Protein AF-A0A6G3X3L2-F1 (afdb_monomer)

Nearest PDB structures (foldseek):
  5dw7-assembly1_A  TM=9.484E-01  e=7.505E-04  Streptomyces coelicolor A3(2)
  5dz2-assembly2_B  TM=9.609E-01  e=4.162E-03  Streptomyces coelicolor A3(2)
  6q4s-assembly1_A-2  TM=8.405E-01  e=1.777E+00  Streptomyces chartreusis NRRL 3882

Mean predicted aligned error: 11.29 Å

pLDDT: mean 88.18, std 15.21, range [41.66, 98.69]

Organism: NCBI:txid2706086

Structure (mmCIF, N/CA/C/O backbone):
data_AF-A0A6G3X3L2-F1
#
_entry.id   AF-A0A6G3X3L2-F1
#
loop_
_atom_site.group_PDB
_atom_site.id
_atom_site.type_symbol
_atom_site.label_atom_id
_atom_site.label_alt_id
_atom_site.label_comp_id
_atom_site.label_asym_id
_atom_site.label_entity_id
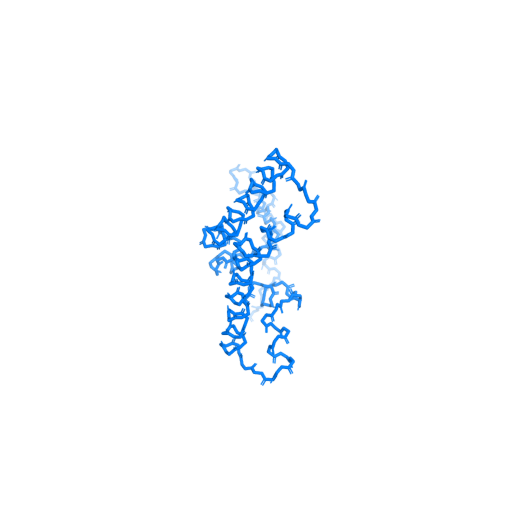_atom_site.label_seq_id
_atom_site.pdbx_PDB_ins_code
_atom_site.Cartn_x
_atom_site.Cartn_y
_atom_site.Cartn_z
_atom_site.occupancy
_atom_site.B_iso_or_equiv
_atom_site.auth_seq_id
_atom_site.auth_comp_id
_atom_site.auth_asym_id
_atom_site.auth_atom_id
_atom_site.pdbx_PDB_model_num
ATOM 1 N N . GLN A 1 1 ? -9.667 2.198 14.962 1.00 88.56 1 GLN A N 1
ATOM 2 C CA . GLN A 1 1 ? -9.732 3.096 16.131 1.00 88.56 1 GLN A CA 1
ATOM 3 C C . GLN A 1 1 ? -10.056 4.531 15.728 1.00 88.56 1 GLN A C 1
ATOM 5 O O . GLN A 1 1 ? -11.236 4.815 15.648 1.00 88.56 1 GLN A O 1
ATOM 10 N N . LYS A 1 2 ? -9.085 5.407 15.402 1.00 91.62 2 LYS A N 1
ATOM 11 C CA . LYS A 1 2 ? -9.328 6.828 15.044 1.00 91.62 2 LYS A CA 1
ATOM 12 C C . LYS A 1 2 ? -10.538 7.051 14.125 1.00 91.62 2 LYS A C 1
ATOM 14 O O . LYS A 1 2 ? -11.478 7.727 14.516 1.00 91.62 2 LYS A O 1
ATOM 19 N N . GLU A 1 3 ? -10.501 6.465 12.932 1.00 90.50 3 GLU A N 1
ATOM 20 C CA . GLU A 1 3 ? -11.508 6.706 11.888 1.00 90.50 3 GLU A CA 1
ATOM 21 C C . GLU A 1 3 ? -12.909 6.285 12.344 1.00 90.50 3 GLU A C 1
ATOM 23 O O . GLU A 1 3 ? -13.837 7.082 12.307 1.00 90.50 3 GLU A O 1
ATOM 28 N N . ILE A 1 4 ? -13.039 5.069 12.879 1.00 92.06 4 ILE A N 1
ATOM 29 C CA . ILE A 1 4 ? -14.341 4.511 13.258 1.00 92.06 4 ILE A CA 1
ATOM 30 C C . ILE A 1 4 ? -14.875 5.118 14.564 1.00 92.06 4 ILE A C 1
ATOM 32 O O . ILE A 1 4 ? -16.015 5.561 14.624 1.00 92.06 4 ILE A O 1
ATOM 36 N N . GLU A 1 5 ? -14.065 5.124 15.625 1.00 90.38 5 GLU A N 1
ATOM 37 C CA . GLU A 1 5 ? -14.521 5.438 16.988 1.00 90.38 5 GLU A CA 1
ATOM 38 C C . GLU A 1 5 ? -14.562 6.942 17.278 1.00 90.38 5 GLU A C 1
ATOM 40 O O . GLU A 1 5 ? -15.336 7.369 18.130 1.00 90.38 5 GLU A O 1
ATOM 45 N N . TYR A 1 6 ? -13.729 7.741 16.600 1.00 87.06 6 TYR A N 1
ATOM 46 C CA . TYR A 1 6 ? -13.600 9.176 16.875 1.00 87.06 6 TYR A CA 1
ATOM 47 C C . TYR A 1 6 ? -14.095 10.056 15.724 1.00 87.06 6 TYR A C 1
ATOM 49 O O . TYR A 1 6 ? -14.570 11.158 15.984 1.00 87.06 6 TYR A O 1
ATOM 57 N N . GLU A 1 7 ? -13.979 9.608 14.471 1.00 86.38 7 GLU A N 1
ATOM 58 C CA . GLU A 1 7 ? -14.328 10.426 13.297 1.00 86.38 7 GLU A CA 1
ATOM 59 C C . GLU A 1 7 ? -15.633 9.996 12.616 1.00 86.38 7 GLU A C 1
ATOM 61 O O . GLU A 1 7 ? -16.192 10.775 11.848 1.00 86.38 7 GLU A O 1
ATOM 66 N N . GLY A 1 8 ? -16.139 8.789 12.891 1.00 88.75 8 GLY A N 1
ATOM 67 C CA . GLY A 1 8 ? -17.284 8.224 12.170 1.00 88.75 8 GLY A CA 1
ATOM 68 C C . GLY A 1 8 ? -17.005 7.969 10.682 1.00 88.75 8 GLY A C 1
ATOM 69 O O . GLY A 1 8 ? -17.940 7.829 9.896 1.00 88.75 8 GLY A O 1
ATOM 70 N N . GLU A 1 9 ? -15.730 7.928 10.290 1.00 92.06 9 GLU A N 1
ATOM 71 C CA . GLU A 1 9 ? -15.274 7.675 8.926 1.00 92.06 9 GLU A CA 1
ATOM 72 C C . GLU A 1 9 ? -15.320 6.171 8.636 1.00 92.06 9 GLU A C 1
ATOM 74 O O . GLU A 1 9 ? -14.835 5.364 9.426 1.00 92.06 9 GLU A O 1
ATOM 79 N N . VAL A 1 10 ? -15.898 5.785 7.499 1.00 94.31 10 VAL A N 1
ATOM 80 C CA . VAL A 1 10 ? -16.144 4.382 7.123 1.00 94.31 10 VAL A CA 1
ATOM 81 C C . VAL A 1 10 ? -15.207 3.874 6.028 1.00 94.31 10 VAL A C 1
ATOM 83 O O . VAL A 1 10 ? -15.172 2.672 5.763 1.00 94.31 10 VAL A O 1
ATOM 86 N N . HIS A 1 11 ? -14.406 4.747 5.412 1.00 96.38 11 HIS A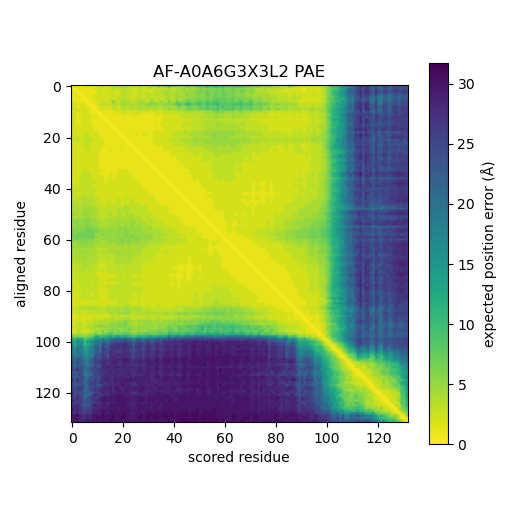 N 1
ATOM 87 C CA . HIS A 1 11 ? -13.408 4.374 4.408 1.00 96.38 11 HIS A CA 1
ATOM 88 C C . HIS A 1 11 ? -12.154 3.751 5.050 1.00 96.38 11 HIS A C 1
ATOM 90 O O . HIS A 1 11 ? -11.056 4.297 4.982 1.00 96.38 11 HIS A O 1
ATOM 96 N N . ASN A 1 12 ? -12.316 2.573 5.658 1.00 97.38 12 ASN A N 1
ATOM 97 C CA . ASN A 1 12 ? -11.245 1.826 6.313 1.00 97.38 12 ASN A CA 1
ATOM 98 C C . ASN A 1 12 ? -11.208 0.367 5.826 1.00 97.38 12 ASN A C 1
ATOM 100 O O . ASN A 1 12 ? -12.202 -0.355 5.902 1.00 97.38 12 ASN A O 1
ATOM 104 N N . GLY A 1 13 ? -10.039 -0.094 5.371 1.00 97.44 13 GLY A N 1
ATOM 105 C CA . GLY A 1 13 ? -9.871 -1.449 4.833 1.00 97.44 13 GLY A CA 1
ATOM 106 C C . GLY A 1 13 ? -10.176 -2.573 5.831 1.00 97.44 13 GLY A C 1
ATOM 107 O O . GLY A 1 13 ? -10.725 -3.597 5.435 1.00 97.44 13 GLY A O 1
ATOM 108 N N . VAL A 1 14 ? -9.882 -2.380 7.123 1.00 98.12 14 VAL A N 1
ATOM 109 C CA . VAL A 1 14 ? -10.224 -3.354 8.174 1.00 98.12 14 VAL A CA 1
ATOM 110 C C . VAL A 1 14 ? -11.737 -3.444 8.325 1.00 98.12 14 VAL A C 1
ATOM 112 O O . VAL A 1 14 ? -12.267 -4.550 8.325 1.00 98.12 14 VAL A O 1
ATOM 115 N N . LEU A 1 15 ? -12.443 -2.309 8.361 1.00 97.81 15 LEU A N 1
ATOM 116 C CA . LEU A 1 15 ? -13.907 -2.304 8.445 1.00 97.81 15 LEU A CA 1
ATOM 117 C C . LEU A 1 15 ? -14.548 -2.982 7.224 1.00 97.81 15 LEU A C 1
ATOM 119 O O . LEU A 1 15 ? -15.467 -3.785 7.379 1.00 97.81 15 LEU A O 1
ATOM 123 N N . VAL A 1 16 ? -14.034 -2.708 6.019 1.00 98.12 16 VAL A N 1
ATOM 124 C CA . VAL A 1 16 ? -14.495 -3.365 4.784 1.00 98.12 16 VAL A CA 1
ATOM 125 C C . VAL A 1 16 ? -14.338 -4.884 4.882 1.00 98.12 16 VAL A C 1
ATOM 127 O O . VAL A 1 16 ? -15.288 -5.611 4.600 1.00 98.12 16 VAL A O 1
ATOM 130 N N . VAL A 1 17 ? -13.174 -5.371 5.321 1.00 98.44 17 VAL A N 1
ATOM 131 C CA . VAL A 1 17 ? -12.899 -6.808 5.484 1.00 98.44 17 VAL A CA 1
ATOM 132 C C . VAL A 1 17 ? -13.796 -7.435 6.552 1.00 98.44 17 VAL A C 1
ATOM 134 O O . VAL A 1 17 ? -14.382 -8.486 6.300 1.00 98.44 17 VAL A O 1
ATOM 137 N N . GLN A 1 18 ? -13.945 -6.791 7.713 1.00 98.12 18 GLN A N 1
ATOM 138 C CA . GLN A 1 18 ? -14.828 -7.267 8.780 1.00 98.12 18 GLN A CA 1
ATOM 139 C C . GLN A 1 18 ? -16.264 -7.430 8.288 1.00 98.12 18 GLN A C 1
ATOM 141 O O . GLN A 1 18 ? -16.869 -8.478 8.499 1.00 98.12 18 GLN A O 1
ATOM 146 N N . ASN A 1 19 ? -16.795 -6.415 7.601 1.00 97.75 19 ASN A N 1
ATOM 147 C CA . ASN A 1 19 ? -18.170 -6.429 7.120 1.00 97.75 19 ASN A CA 1
ATOM 148 C C . ASN A 1 19 ? -18.378 -7.447 5.992 1.00 97.75 19 ASN A C 1
ATOM 150 O O . ASN A 1 19 ? -19.366 -8.172 5.993 1.00 97.75 19 ASN A O 1
ATOM 154 N N . PHE A 1 20 ? -17.449 -7.518 5.036 1.00 98.12 20 PHE A N 1
ATOM 155 C CA . PHE A 1 20 ? -17.587 -8.403 3.882 1.00 98.12 20 PHE A CA 1
ATOM 156 C C . PHE A 1 20 ? -17.459 -9.885 4.254 1.00 98.12 20 PHE A C 1
ATOM 158 O O . PHE A 1 20 ? -18.234 -10.705 3.770 1.00 98.12 20 PHE A O 1
ATOM 165 N N . PHE A 1 21 ? -16.502 -10.234 5.119 1.00 98.19 21 PHE A N 1
ATOM 166 C CA . PHE A 1 21 ? -16.282 -11.622 5.537 1.00 98.19 21 PHE A CA 1
ATOM 167 C C . PHE A 1 21 ? -17.039 -12.013 6.813 1.00 98.19 21 PHE A C 1
ATOM 169 O O . PHE A 1 21 ? -17.039 -13.187 7.174 1.00 98.19 21 PHE A O 1
ATOM 176 N N . GLY A 1 22 ? -17.676 -11.061 7.501 1.00 98.31 22 GLY A N 1
ATOM 177 C CA . GLY A 1 22 ? -18.383 -11.313 8.758 1.00 98.31 22 GLY A CA 1
ATOM 178 C C . GLY A 1 22 ? -17.452 -11.728 9.901 1.00 98.31 22 GLY A C 1
ATOM 179 O O . GLY A 1 22 ? -17.816 -12.583 10.706 1.00 98.31 22 GLY A O 1
ATOM 180 N N . VAL A 1 23 ? -16.242 -11.163 9.953 1.00 98.69 23 VAL A N 1
ATOM 181 C CA . VAL A 1 23 ? -15.202 -11.518 10.935 1.00 98.69 23 VAL A CA 1
ATOM 182 C C . VAL A 1 23 ? -15.008 -10.439 11.998 1.00 98.69 23 VAL A C 1
ATOM 184 O O . VAL A 1 23 ? -15.331 -9.264 11.805 1.00 98.69 23 VAL A O 1
ATOM 187 N N . ASP A 1 24 ? -14.449 -10.839 13.138 1.00 98.12 24 ASP A N 1
ATOM 188 C CA . ASP A 1 24 ? -14.116 -9.923 14.224 1.00 98.12 24 ASP A CA 1
ATOM 189 C C . ASP A 1 24 ? -12.922 -9.004 13.890 1.00 98.12 24 ASP A C 1
ATOM 191 O O . ASP A 1 24 ? -12.247 -9.137 12.865 1.00 98.12 24 ASP A O 1
ATOM 195 N N . TYR A 1 25 ? -12.682 -8.013 14.754 1.00 96.75 25 TYR A N 1
ATOM 196 C CA . TYR A 1 25 ? -11.660 -6.987 14.522 1.00 96.75 25 TYR A CA 1
ATOM 197 C C . TYR A 1 25 ? -10.233 -7.553 14.437 1.00 96.75 25 TYR A C 1
ATOM 199 O O . TYR A 1 25 ? -9.553 -7.246 13.455 1.00 96.75 25 TYR A O 1
ATOM 207 N N . PRO A 1 26 ? -9.764 -8.403 15.377 1.00 98.25 26 PRO A N 1
ATOM 208 C CA . PRO A 1 26 ? -8.436 -9.005 15.269 1.00 98.25 26 PRO A CA 1
ATOM 209 C C . PRO A 1 26 ? -8.239 -9.802 13.975 1.00 98.25 26 PRO A C 1
ATOM 211 O O . PRO A 1 26 ? -7.194 -9.669 13.335 1.00 98.25 26 PRO A O 1
ATOM 214 N N . THR A 1 27 ? -9.246 -10.570 13.545 1.00 98.56 27 THR A N 1
ATOM 215 C CA . THR A 1 27 ? -9.175 -11.328 12.288 1.00 98.56 27 THR A CA 1
ATOM 216 C C . THR A 1 27 ? -9.137 -10.397 11.078 1.00 98.56 27 THR A C 1
ATOM 218 O O . THR A 1 27 ? -8.312 -10.586 10.184 1.00 98.56 27 THR A O 1
ATOM 221 N N . GLY A 1 28 ? -9.967 -9.349 11.058 1.00 98.44 28 GLY A N 1
ATOM 222 C CA . GLY A 1 28 ? -9.951 -8.343 9.994 1.00 98.44 28 GLY A CA 1
ATOM 223 C C . GLY A 1 28 ? -8.588 -7.656 9.851 1.00 98.44 28 GLY A C 1
ATOM 224 O O . GLY A 1 28 ? -8.079 -7.515 8.738 1.00 98.44 28 GLY A O 1
ATOM 225 N N . VAL A 1 29 ? -7.953 -7.291 10.971 1.00 98.31 29 VAL A N 1
ATOM 226 C CA . VAL A 1 29 ? -6.596 -6.718 10.984 1.00 98.31 29 VAL A CA 1
ATOM 227 C C . VAL A 1 29 ? -5.575 -7.702 10.415 1.00 98.31 29 VAL A C 1
ATOM 229 O O . VAL A 1 29 ? -4.754 -7.301 9.590 1.00 98.31 29 VAL A O 1
ATOM 232 N N . ALA A 1 30 ? -5.629 -8.976 10.817 1.00 98.56 30 ALA A N 1
ATOM 233 C CA . ALA A 1 30 ? -4.709 -10.000 10.324 1.00 98.56 30 ALA A CA 1
ATOM 234 C C . ALA A 1 30 ? -4.817 -10.184 8.801 1.00 98.56 30 ALA A C 1
ATOM 236 O O . ALA A 1 30 ? -3.802 -10.169 8.108 1.00 98.56 30 ALA A O 1
ATOM 237 N N . ILE A 1 31 ? -6.039 -10.246 8.260 1.00 98.69 31 ILE A N 1
ATOM 238 C CA . ILE A 1 31 ? -6.277 -10.357 6.812 1.00 98.69 31 ILE A CA 1
ATOM 239 C C . ILE A 1 31 ? -5.714 -9.142 6.062 1.00 98.69 31 ILE A C 1
ATOM 241 O O . ILE A 1 31 ? -5.027 -9.298 5.051 1.00 98.69 31 ILE A O 1
ATOM 245 N N . VAL A 1 32 ? -5.975 -7.923 6.547 1.00 98.62 32 VAL A N 1
ATOM 246 C CA . VAL A 1 32 ? -5.439 -6.701 5.922 1.00 98.62 32 VAL A CA 1
ATOM 247 C C . VAL A 1 32 ? -3.910 -6.681 5.985 1.00 98.62 32 VAL A C 1
ATOM 249 O O . VAL A 1 32 ? -3.260 -6.340 4.998 1.00 98.62 32 VAL A O 1
ATOM 252 N N . HIS A 1 33 ? -3.321 -7.090 7.108 1.00 98.31 33 HIS A N 1
ATOM 253 C CA . HIS A 1 33 ? -1.873 -7.199 7.258 1.00 98.31 33 HIS A CA 1
ATOM 254 C C . HIS A 1 33 ? -1.261 -8.210 6.274 1.00 98.31 33 HIS A C 1
ATOM 256 O O . HIS A 1 33 ? -0.244 -7.920 5.636 1.00 98.31 33 HIS A O 1
ATOM 262 N N . ASP A 1 34 ? -1.888 -9.368 6.084 1.00 98.62 34 ASP A N 1
ATOM 263 C CA . ASP A 1 34 ? -1.427 -10.372 5.125 1.00 98.62 34 ASP A CA 1
ATOM 264 C C . ASP A 1 34 ? -1.533 -9.872 3.682 1.00 98.62 34 ASP A C 1
ATOM 266 O O . ASP A 1 34 ? -0.603 -10.070 2.890 1.00 98.62 34 ASP A O 1
ATOM 270 N N . LEU A 1 35 ? -2.603 -9.141 3.354 1.00 98.50 35 LEU A N 1
ATOM 271 C CA . LEU A 1 35 ? -2.749 -8.459 2.069 1.00 98.50 35 LEU A CA 1
ATOM 272 C C . LEU A 1 35 ? -1.641 -7.417 1.854 1.00 98.50 35 LEU A C 1
ATOM 274 O O . LEU A 1 35 ? -1.034 -7.391 0.783 1.00 98.50 35 LEU A O 1
ATOM 278 N N . MET A 1 36 ? -1.331 -6.589 2.856 1.00 98.19 36 MET A N 1
ATOM 279 C CA . MET A 1 36 ? -0.233 -5.616 2.777 1.00 98.19 36 MET A CA 1
ATOM 280 C C . MET A 1 36 ? 1.112 -6.307 2.517 1.00 98.19 36 MET A C 1
ATOM 282 O O . MET A 1 36 ? 1.861 -5.896 1.629 1.00 98.19 36 MET A O 1
ATOM 286 N N . ASN A 1 37 ? 1.398 -7.404 3.224 1.00 98.25 37 ASN A N 1
ATOM 287 C CA . ASN A 1 37 ? 2.610 -8.194 2.998 1.00 98.25 37 ASN A CA 1
ATOM 288 C C . ASN A 1 37 ? 2.643 -8.830 1.602 1.00 98.25 37 ASN A C 1
ATOM 290 O O . ASN A 1 37 ? 3.699 -8.867 0.968 1.00 98.25 37 ASN A O 1
ATOM 294 N N . ALA A 1 38 ? 1.504 -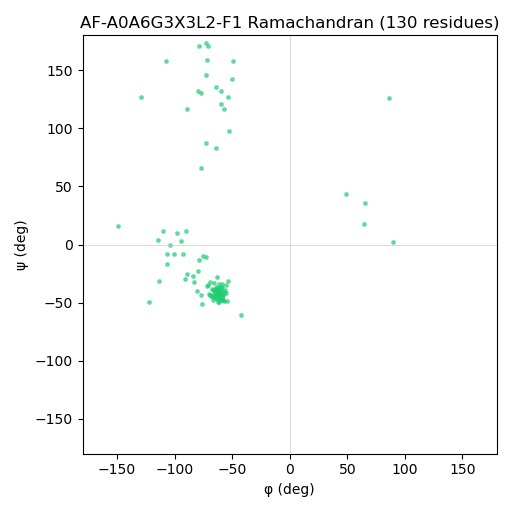9.317 1.102 1.00 98.62 38 ALA A N 1
ATOM 295 C CA . ALA A 1 38 ? 1.392 -9.855 -0.249 1.00 98.62 38 ALA A CA 1
ATOM 296 C C . ALA A 1 38 ? 1.675 -8.787 -1.311 1.00 98.62 38 ALA A C 1
ATOM 298 O O . ALA A 1 38 ? 2.453 -9.038 -2.230 1.00 98.62 38 ALA A O 1
ATOM 299 N N . ARG A 1 39 ? 1.127 -7.576 -1.152 1.00 98.31 39 ARG A N 1
ATOM 300 C CA . ARG A 1 39 ? 1.395 -6.454 -2.063 1.00 98.31 39 ARG A CA 1
ATOM 301 C C . ARG A 1 39 ? 2.851 -6.017 -2.036 1.00 98.31 39 ARG A C 1
ATOM 303 O O . ARG A 1 39 ? 3.409 -5.751 -3.094 1.00 98.31 39 ARG A O 1
ATOM 310 N N . LEU A 1 40 ? 3.500 -6.030 -0.875 1.00 98.31 40 LEU A N 1
ATOM 311 C CA . LEU A 1 40 ? 4.927 -5.729 -0.792 1.00 98.31 40 LEU A CA 1
ATOM 312 C C . LEU A 1 40 ? 5.796 -6.801 -1.477 1.00 98.31 40 LEU A C 1
ATOM 314 O O . LEU A 1 40 ? 6.772 -6.466 -2.146 1.00 98.31 40 LEU A O 1
ATOM 318 N N . ARG A 1 41 ? 5.448 -8.091 -1.348 1.00 98.62 41 ARG A N 1
ATOM 319 C CA . ARG A 1 41 ? 6.120 -9.166 -2.104 1.00 98.62 41 ARG A CA 1
ATOM 320 C C . ARG A 1 41 ? 5.929 -8.995 -3.608 1.00 98.62 41 ARG A C 1
ATOM 322 O O . ARG A 1 41 ? 6.893 -9.145 -4.348 1.00 98.62 41 ARG A O 1
ATOM 329 N N . GLN A 1 42 ? 4.715 -8.656 -4.038 1.00 98.69 42 GLN A N 1
ATOM 330 C CA . GLN A 1 42 ? 4.418 -8.398 -5.443 1.00 98.69 42 GLN A CA 1
ATOM 331 C C . GLN A 1 42 ? 5.215 -7.203 -5.973 1.00 98.69 42 GLN A C 1
ATOM 333 O O . GLN A 1 42 ? 5.818 -7.317 -7.028 1.00 98.69 42 GLN A O 1
ATOM 338 N N . PHE A 1 43 ? 5.276 -6.094 -5.231 1.00 98.62 43 PHE A N 1
ATOM 339 C CA . PHE A 1 43 ? 6.077 -4.928 -5.608 1.00 98.62 43 PHE A CA 1
ATOM 340 C C . PHE A 1 43 ? 7.540 -5.306 -5.869 1.00 98.62 43 PHE A C 1
ATOM 342 O O . PHE A 1 43 ? 8.079 -4.966 -6.917 1.00 98.62 43 PHE A O 1
ATOM 349 N N . ARG A 1 44 ? 8.159 -6.070 -4.956 1.00 98.31 44 ARG A N 1
ATOM 350 C CA . ARG A 1 44 ? 9.535 -6.552 -5.147 1.00 98.31 44 ARG A CA 1
ATOM 351 C C . ARG A 1 44 ? 9.671 -7.455 -6.365 1.00 98.31 44 ARG A C 1
ATOM 353 O O . ARG A 1 44 ? 10.604 -7.282 -7.130 1.00 98.31 44 ARG A O 1
ATOM 360 N N . HIS A 1 45 ? 8.727 -8.371 -6.579 1.00 98.50 45 HIS A N 1
ATOM 361 C CA . HIS A 1 45 ? 8.746 -9.237 -7.757 1.00 98.50 45 HIS A CA 1
ATOM 362 C C . HIS A 1 45 ? 8.686 -8.436 -9.064 1.00 98.50 45 HIS A C 1
ATOM 364 O O . HIS A 1 45 ? 9.493 -8.664 -9.958 1.00 98.50 45 HIS A O 1
ATOM 370 N N . VAL A 1 46 ? 7.784 -7.454 -9.145 1.00 98.44 46 VAL A N 1
ATOM 371 C CA . VAL A 1 46 ? 7.686 -6.556 -10.302 1.00 98.44 46 VAL A CA 1
ATOM 372 C C . VAL A 1 46 ? 9.011 -5.823 -10.515 1.00 98.44 46 VAL A C 1
ATOM 374 O O . VAL A 1 46 ? 9.536 -5.810 -11.623 1.00 98.44 46 VAL A O 1
ATOM 377 N N . ALA A 1 47 ? 9.580 -5.255 -9.451 1.00 98.00 47 ALA A N 1
ATOM 378 C CA . ALA A 1 47 ? 10.819 -4.490 -9.523 1.00 98.00 47 ALA A CA 1
ATOM 379 C C . ALA A 1 47 ? 12.043 -5.332 -9.927 1.00 98.00 47 ALA A C 1
ATOM 381 O O . ALA A 1 47 ? 12.862 -4.884 -10.725 1.00 98.00 47 ALA A O 1
ATOM 382 N N . GLU A 1 48 ? 12.174 -6.536 -9.370 1.00 97.69 48 GLU A N 1
ATOM 383 C CA . GLU A 1 48 ? 13.362 -7.385 -9.510 1.00 97.69 48 GLU A CA 1
ATOM 384 C C . GLU A 1 48 ? 13.297 -8.320 -10.724 1.00 97.69 48 GLU A C 1
ATOM 386 O O . GLU A 1 48 ? 14.341 -8.739 -11.219 1.00 97.69 48 GLU A O 1
ATOM 391 N N . VAL A 1 49 ? 12.094 -8.672 -11.190 1.00 98.25 49 VAL A N 1
ATOM 392 C CA . VAL A 1 49 ? 11.892 -9.712 -12.212 1.00 98.25 49 VAL A CA 1
ATOM 393 C C . VAL A 1 49 ? 11.169 -9.179 -13.443 1.00 98.25 49 VAL A C 1
ATOM 395 O O . VAL A 1 49 ? 11.646 -9.389 -14.554 1.00 98.25 49 VAL A O 1
ATOM 398 N N . GLU A 1 50 ? 10.045 -8.481 -13.279 1.00 98.38 50 GLU A N 1
ATOM 399 C CA . GLU A 1 50 ? 9.213 -8.080 -14.425 1.00 98.38 50 GLU A CA 1
ATOM 400 C C . GLU A 1 50 ? 9.745 -6.826 -15.136 1.00 98.38 50 GLU A C 1
ATOM 402 O O . GLU A 1 50 ? 9.758 -6.775 -16.365 1.00 98.38 50 GLU A O 1
ATOM 407 N N . LEU A 1 51 ? 10.230 -5.827 -14.390 1.00 98.00 51 LEU A N 1
ATOM 408 C CA . LEU A 1 51 ? 10.800 -4.610 -14.974 1.00 98.00 51 LEU A CA 1
ATOM 409 C C . LEU A 1 51 ? 12.022 -4.889 -15.864 1.00 98.00 51 LEU A C 1
ATOM 411 O O . LEU A 1 51 ? 12.051 -4.349 -16.966 1.00 98.00 51 LEU A O 1
ATOM 415 N N . PRO A 1 52 ? 12.993 -5.741 -15.479 1.00 97.31 52 PRO A N 1
ATOM 416 C CA . PRO A 1 52 ? 14.083 -6.114 -16.379 1.00 97.31 52 PRO A CA 1
ATOM 417 C C . PRO A 1 52 ? 13.613 -6.688 -17.721 1.00 97.31 52 PRO A C 1
ATOM 419 O O . PRO A 1 52 ? 14.144 -6.296 -18.756 1.00 97.31 52 PRO A O 1
ATOM 422 N N . VAL A 1 53 ? 12.587 -7.550 -17.716 1.00 98.12 53 VAL A N 1
ATOM 423 C CA . VAL A 1 53 ? 12.000 -8.098 -18.953 1.00 98.12 53 VAL A CA 1
ATOM 424 C C . VAL A 1 53 ? 11.394 -6.979 -19.796 1.00 98.12 53 VAL A C 1
ATOM 426 O O . VAL A 1 53 ? 11.668 -6.885 -20.988 1.00 98.12 53 VAL A O 1
ATOM 429 N N . LEU A 1 54 ? 10.647 -6.068 -19.166 1.00 97.81 54 LEU A N 1
ATOM 430 C CA . LEU A 1 54 ? 10.086 -4.897 -19.837 1.00 97.81 54 LEU A CA 1
ATOM 431 C C . LEU A 1 54 ? 11.183 -4.019 -20.460 1.00 97.81 54 LEU A C 1
ATOM 433 O O . LEU A 1 54 ? 11.027 -3.536 -21.579 1.00 97.81 54 LEU A O 1
ATOM 437 N N . TYR A 1 55 ? 12.307 -3.814 -19.773 1.00 97.81 55 TYR A N 1
ATOM 438 C CA . TYR A 1 55 ? 13.407 -3.011 -20.310 1.00 97.81 55 TYR A CA 1
ATOM 439 C C . TYR A 1 55 ? 13.961 -3.592 -21.611 1.00 97.81 55 TYR A C 1
ATOM 441 O O . TYR A 1 55 ? 14.343 -2.833 -22.505 1.00 97.81 55 TYR A O 1
ATOM 449 N N . ASP A 1 56 ? 14.009 -4.918 -21.711 1.00 97.88 56 ASP A N 1
ATOM 450 C CA . ASP A 1 56 ? 14.486 -5.624 -22.894 1.00 97.88 56 ASP A CA 1
ATOM 451 C C . ASP A 1 56 ? 13.432 -5.620 -24.011 1.00 97.88 56 ASP A C 1
ATOM 453 O O . ASP A 1 56 ? 13.766 -5.286 -25.149 1.00 97.88 56 ASP A O 1
ATOM 457 N N . ASP A 1 57 ? 12.158 -5.868 -23.687 1.00 98.12 57 ASP A N 1
ATOM 458 C CA . ASP A 1 57 ? 11.040 -5.845 -24.644 1.00 98.12 57 ASP A CA 1
ATOM 459 C C . ASP A 1 57 ? 10.883 -4.482 -25.338 1.00 98.12 57 ASP A C 1
ATOM 461 O O . ASP A 1 57 ? 10.575 -4.409 -26.530 1.00 98.12 57 ASP A O 1
ATOM 465 N N . PHE A 1 58 ? 11.122 -3.391 -24.606 1.00 98.00 58 PHE A N 1
ATOM 466 C CA . PHE A 1 58 ? 11.061 -2.024 -25.134 1.00 98.00 58 PHE A CA 1
ATOM 467 C C . PHE A 1 58 ? 12.416 -1.482 -25.605 1.00 98.00 58 PHE A C 1
ATOM 469 O O . PHE A 1 58 ? 12.488 -0.324 -26.016 1.00 98.00 58 PHE A O 1
ATOM 476 N N . ALA A 1 59 ? 13.477 -2.294 -25.557 1.00 98.12 59 ALA A N 1
ATOM 477 C CA . ALA A 1 59 ? 14.840 -1.900 -25.910 1.00 98.12 59 ALA A CA 1
ATOM 478 C C . ALA A 1 59 ? 15.282 -0.582 -25.239 1.00 98.12 59 ALA A C 1
ATOM 480 O O . ALA A 1 59 ? 15.876 0.288 -25.878 1.00 98.12 59 ALA A O 1
ATOM 481 N N . LEU A 1 60 ? 14.977 -0.428 -23.944 1.00 98.12 60 LEU A N 1
ATOM 482 C CA . LEU A 1 60 ? 15.330 0.772 -23.187 1.00 98.12 60 LEU A CA 1
ATOM 483 C C . LEU A 1 60 ? 16.848 0.925 -23.089 1.00 98.12 60 LEU A C 1
ATOM 485 O O . LEU A 1 60 ? 17.559 -0.039 -22.777 1.00 98.12 60 LEU A O 1
ATOM 489 N N . ASP A 1 61 ? 17.325 2.150 -23.301 1.00 98.31 61 ASP A N 1
ATOM 490 C CA . ASP A 1 61 ? 18.727 2.505 -23.121 1.00 98.31 61 ASP A CA 1
ATOM 491 C C . ASP A 1 61 ? 19.125 2.574 -21.635 1.00 98.31 61 ASP A C 1
ATOM 493 O O . ASP A 1 61 ? 18.313 2.409 -20.720 1.00 98.31 61 ASP A O 1
ATOM 497 N N . ALA A 1 62 ? 20.422 2.762 -21.386 1.00 98.00 62 ALA A N 1
ATOM 498 C CA . ALA A 1 62 ? 20.965 2.777 -20.031 1.00 98.00 62 ALA A CA 1
ATOM 499 C C . ALA A 1 62 ? 20.400 3.927 -19.181 1.00 98.00 62 ALA A C 1
ATOM 501 O O . ALA A 1 62 ? 20.140 3.728 -17.996 1.00 98.00 62 ALA A O 1
ATOM 502 N N . GLU A 1 63 ? 20.174 5.094 -19.788 1.00 98.44 63 GLU A N 1
ATOM 503 C CA . GLU A 1 63 ? 19.649 6.276 -19.103 1.00 98.44 63 GLU A CA 1
ATOM 504 C C . GLU A 1 63 ? 18.206 6.040 -18.634 1.00 98.44 63 GLU A C 1
ATOM 506 O O 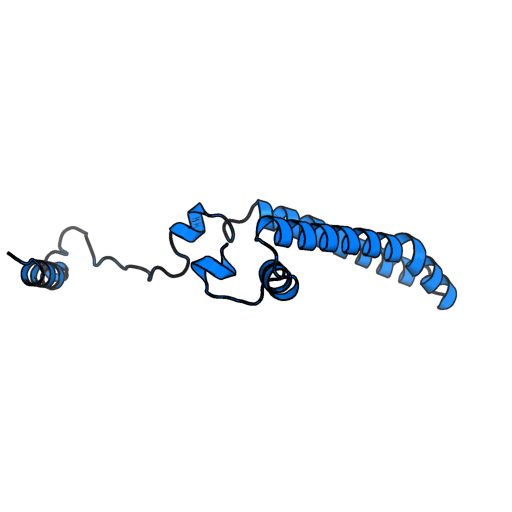. GLU A 1 63 ? 17.892 6.232 -17.459 1.00 98.44 63 GLU A O 1
ATOM 511 N N . ALA A 1 64 ? 17.336 5.524 -19.506 1.00 98.19 64 ALA A N 1
ATOM 512 C CA . ALA A 1 64 ? 15.956 5.205 -19.155 1.00 98.19 64 ALA A CA 1
ATOM 513 C C . ALA A 1 64 ? 15.866 4.125 -18.063 1.00 98.19 64 ALA A C 1
ATOM 515 O O . ALA A 1 64 ? 15.052 4.237 -17.140 1.00 98.19 64 ALA A O 1
ATOM 516 N N . ARG A 1 65 ? 16.722 3.094 -18.131 1.00 98.19 65 ARG A N 1
ATOM 517 C CA . ARG A 1 65 ? 16.801 2.048 -17.095 1.00 98.19 65 ARG A CA 1
ATOM 518 C C . ARG A 1 65 ? 17.234 2.623 -15.744 1.00 98.19 65 ARG A C 1
ATOM 520 O O . ARG A 1 65 ? 16.667 2.244 -14.720 1.00 98.19 65 ARG A O 1
ATOM 527 N N . GLU A 1 66 ? 18.202 3.540 -15.728 1.00 98.12 66 GLU A N 1
ATOM 528 C CA . GLU A 1 66 ? 18.664 4.207 -14.505 1.00 98.12 66 GLU A CA 1
ATOM 529 C C . GLU A 1 66 ? 17.568 5.084 -13.886 1.00 98.12 66 GLU A C 1
ATOM 531 O O . GLU A 1 66 ? 17.320 4.993 -12.682 1.00 98.12 66 GLU A O 1
ATOM 536 N N . ILE A 1 67 ? 16.847 5.860 -14.702 1.00 98.25 67 ILE A N 1
ATOM 537 C CA . ILE A 1 67 ? 15.718 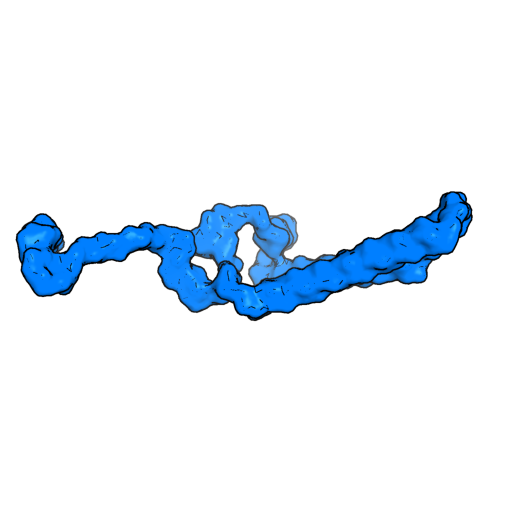6.686 -14.247 1.00 98.25 67 ILE A CA 1
ATOM 538 C C . ILE A 1 67 ? 14.634 5.816 -13.598 1.00 98.25 67 ILE A C 1
ATOM 540 O O . ILE A 1 67 ? 14.166 6.121 -12.498 1.00 98.25 67 ILE A O 1
ATOM 544 N N . LEU A 1 68 ? 14.250 4.708 -14.241 1.00 98.00 68 LEU A N 1
ATOM 545 C CA . LEU A 1 68 ? 13.245 3.793 -13.694 1.00 98.00 68 LEU A CA 1
ATOM 546 C C . LEU A 1 68 ? 13.723 3.123 -12.401 1.00 98.00 68 LEU A C 1
ATOM 548 O O . LEU A 1 68 ? 12.958 3.040 -11.440 1.00 98.00 68 LEU A O 1
ATOM 552 N N . ALA A 1 69 ? 14.989 2.704 -12.331 1.00 97.25 69 ALA A N 1
ATOM 553 C CA . ALA A 1 69 ? 15.570 2.154 -11.108 1.00 97.25 69 ALA A CA 1
ATOM 554 C C . ALA A 1 69 ? 15.585 3.181 -9.959 1.00 97.25 69 ALA A C 1
ATOM 556 O O . ALA A 1 69 ? 15.268 2.840 -8.816 1.00 97.25 69 ALA A O 1
ATOM 557 N N . GLY A 1 70 ? 15.900 4.443 -10.262 1.00 98.38 70 GLY A N 1
ATOM 558 C CA . GLY A 1 70 ? 15.812 5.553 -9.315 1.00 98.38 70 GLY A CA 1
ATOM 559 C C . GLY A 1 70 ? 14.389 5.746 -8.792 1.00 98.38 70 GLY A C 1
ATOM 560 O O . GLY A 1 70 ? 14.180 5.812 -7.581 1.00 98.38 70 GLY A O 1
ATOM 561 N N . TYR A 1 71 ? 13.395 5.729 -9.679 1.00 98.44 71 TYR A N 1
ATOM 562 C CA . TYR A 1 71 ? 11.991 5.848 -9.287 1.00 98.44 71 TYR A CA 1
ATOM 563 C C . TYR A 1 71 ? 11.523 4.692 -8.387 1.00 98.44 71 TYR A C 1
ATOM 565 O O . TYR A 1 71 ? 10.876 4.916 -7.363 1.00 98.44 71 TYR A O 1
ATOM 573 N N . VAL A 1 72 ? 11.905 3.449 -8.701 1.00 98.56 72 VAL A N 1
ATOM 574 C CA . VAL A 1 72 ? 11.626 2.289 -7.833 1.00 98.56 72 VAL A CA 1
ATOM 575 C C . VAL A 1 72 ? 12.220 2.496 -6.437 1.00 98.56 72 VAL A C 1
ATOM 577 O O . VAL A 1 72 ? 11.539 2.249 -5.439 1.00 98.56 72 VAL A O 1
ATOM 580 N N . ARG A 1 73 ? 13.453 3.010 -6.344 1.00 98.56 73 ARG A N 1
ATOM 581 C CA . ARG A 1 73 ? 14.100 3.312 -5.059 1.00 98.56 73 ARG A CA 1
ATOM 582 C C . ARG A 1 73 ? 13.336 4.369 -4.260 1.00 98.56 73 ARG A C 1
ATOM 584 O O . ARG A 1 73 ? 13.200 4.241 -3.044 1.00 98.56 73 ARG A O 1
ATOM 591 N N . GLU A 1 74 ? 12.828 5.407 -4.915 1.00 98.69 74 GLU A N 1
ATOM 592 C CA . GLU A 1 74 ? 12.001 6.421 -4.255 1.00 98.69 74 GLU A CA 1
ATOM 593 C C . GLU A 1 74 ? 10.714 5.819 -3.679 1.00 98.69 74 GLU A C 1
ATOM 595 O O . GLU A 1 74 ? 10.345 6.131 -2.544 1.00 98.69 74 GLU A O 1
ATOM 600 N N . LEU A 1 75 ? 10.065 4.903 -4.405 1.00 98.69 75 LEU A N 1
ATOM 601 C CA . LEU A 1 75 ? 8.885 4.191 -3.909 1.00 98.69 75 LEU A CA 1
ATOM 602 C C . LEU A 1 75 ? 9.206 3.314 -2.691 1.00 98.69 75 LEU A C 1
ATOM 604 O O . LEU A 1 75 ? 8.437 3.296 -1.728 1.00 98.69 75 LEU A O 1
ATOM 608 N N . GLU A 1 76 ? 10.349 2.627 -2.681 1.00 98.50 76 GLU A N 1
ATOM 609 C CA . GLU A 1 76 ? 10.804 1.865 -1.511 1.00 98.50 76 GLU A CA 1
ATOM 610 C C . GLU A 1 76 ? 11.023 2.767 -0.293 1.00 98.50 76 GLU A C 1
ATOM 612 O O . GLU A 1 76 ? 10.558 2.454 0.809 1.00 98.50 76 GLU A O 1
ATOM 617 N N . HIS A 1 77 ? 11.685 3.912 -0.488 1.00 98.50 77 HIS A N 1
ATOM 618 C CA . HIS A 1 77 ? 11.852 4.913 0.563 1.00 98.50 77 HIS A CA 1
ATOM 619 C C . HIS A 1 77 ? 10.505 5.436 1.057 1.00 98.50 77 HIS A C 1
ATOM 621 O O . HIS A 1 77 ? 10.327 5.611 2.262 1.00 98.50 77 HIS A O 1
ATOM 627 N N . TRP A 1 78 ? 9.541 5.643 0.162 1.00 98.44 78 TRP A N 1
ATOM 628 C CA . TRP A 1 78 ? 8.203 6.090 0.526 1.00 98.44 78 TRP A CA 1
ATOM 629 C C . TRP A 1 78 ? 7.456 5.043 1.364 1.00 98.44 78 TRP A C 1
ATOM 631 O O . TRP A 1 78 ? 6.893 5.382 2.405 1.00 98.44 78 TRP A O 1
ATOM 641 N N . ILE A 1 79 ? 7.514 3.760 0.987 1.00 98.00 79 ILE A N 1
ATOM 642 C CA . ILE A 1 79 ? 6.905 2.650 1.743 1.00 98.00 79 ILE A CA 1
ATOM 643 C C . ILE A 1 79 ? 7.548 2.499 3.134 1.00 98.00 79 ILE A C 1
ATOM 645 O O . ILE A 1 79 ? 6.855 2.295 4.134 1.00 98.00 79 ILE A O 1
ATOM 649 N N . ALA A 1 80 ? 8.872 2.618 3.236 1.00 97.56 80 ALA A N 1
ATOM 650 C CA . ALA A 1 80 ? 9.547 2.588 4.532 1.00 97.56 80 ALA A CA 1
ATOM 651 C C . ALA A 1 80 ? 9.206 3.833 5.371 1.00 97.56 80 ALA A C 1
ATOM 653 O O . ALA A 1 80 ? 8.878 3.735 6.558 1.00 97.56 80 ALA A O 1
ATOM 654 N N . GLY A 1 81 ? 9.233 5.005 4.739 1.00 98.25 81 GLY A N 1
ATOM 655 C CA . GLY A 1 81 ? 8.950 6.293 5.357 1.00 98.25 81 GLY A CA 1
ATOM 656 C C . GLY A 1 81 ? 7.533 6.373 5.910 1.00 98.25 81 GLY A C 1
ATOM 657 O O . GLY A 1 81 ? 7.351 6.818 7.044 1.00 98.25 81 GLY A O 1
ATOM 658 N N . ILE A 1 82 ? 6.534 5.876 5.175 1.00 97.25 82 ILE A N 1
ATOM 659 C CA . ILE A 1 82 ? 5.146 5.893 5.637 1.00 97.25 82 ILE A CA 1
ATOM 660 C C . ILE A 1 82 ? 4.966 5.016 6.879 1.00 97.25 82 ILE A C 1
ATOM 662 O O . ILE A 1 82 ? 4.285 5.437 7.813 1.00 97.25 82 ILE A O 1
ATOM 666 N N . LEU A 1 83 ? 5.626 3.855 6.962 1.00 96.19 83 LEU A N 1
ATOM 667 C CA . LEU A 1 83 ? 5.601 3.012 8.161 1.00 96.19 83 LEU A CA 1
ATOM 668 C C . LEU A 1 83 ? 6.232 3.722 9.366 1.00 96.19 83 LEU A C 1
ATOM 670 O O . LEU A 1 83 ? 5.660 3.725 10.458 1.00 96.19 83 LEU A O 1
ATOM 674 N N . ILE A 1 84 ? 7.405 4.328 9.171 1.00 97.88 84 ILE A N 1
ATOM 675 C CA . ILE A 1 84 ? 8.118 5.062 10.225 1.00 97.88 84 ILE A CA 1
ATOM 676 C C . ILE A 1 84 ? 7.266 6.234 10.718 1.00 97.88 84 ILE A C 1
ATOM 678 O O . ILE A 1 84 ? 7.087 6.406 11.926 1.00 97.88 84 ILE A O 1
ATOM 682 N N . TRP A 1 85 ? 6.682 7.003 9.799 1.00 97.81 85 TRP A N 1
ATOM 683 C CA . TRP A 1 85 ? 5.805 8.116 10.139 1.00 97.81 85 TRP A CA 1
ATOM 684 C C . TRP A 1 85 ? 4.557 7.653 10.898 1.00 97.81 85 TRP A C 1
ATOM 686 O O . TRP A 1 85 ? 4.250 8.232 11.938 1.00 97.81 85 TRP A O 1
ATOM 696 N N . HIS A 1 86 ? 3.879 6.584 10.462 1.00 96.00 86 HIS A N 1
ATOM 697 C CA . HIS A 1 86 ? 2.701 6.058 11.167 1.00 96.00 86 HIS A CA 1
ATOM 698 C C . HIS A 1 86 ? 3.031 5.627 12.602 1.00 96.00 86 HIS A C 1
ATOM 700 O O . HIS A 1 86 ? 2.235 5.876 13.504 1.00 96.00 86 HIS A O 1
ATOM 706 N N . ARG A 1 87 ? 4.215 5.045 12.834 1.00 94.69 87 ARG A N 1
ATOM 707 C CA . ARG A 1 87 ? 4.688 4.667 14.178 1.00 94.69 87 ARG A CA 1
ATOM 708 C C . ARG A 1 87 ? 5.066 5.871 15.043 1.00 94.69 87 ARG A C 1
ATOM 710 O O . ARG A 1 87 ? 4.888 5.833 16.256 1.00 94.69 87 ARG A O 1
ATOM 717 N N . GLY A 1 88 ? 5.627 6.916 14.437 1.00 93.75 88 GLY A N 1
ATOM 718 C CA . GLY A 1 88 ? 6.164 8.072 15.156 1.00 93.75 88 GLY A CA 1
ATOM 719 C C . GLY A 1 88 ? 5.166 9.207 15.379 1.00 93.75 88 GLY A C 1
ATOM 720 O O . GLY A 1 88 ? 5.281 9.937 16.365 1.00 93.75 88 GLY A O 1
ATOM 721 N N . CYS A 1 89 ? 4.191 9.383 14.489 1.00 94.25 89 CYS A N 1
ATOM 722 C CA . CYS A 1 89 ? 3.308 10.542 14.512 1.00 94.25 89 CYS A CA 1
ATOM 723 C C . CYS A 1 89 ? 2.304 10.499 15.675 1.00 94.25 89 CYS A C 1
ATOM 725 O O . CYS A 1 89 ? 1.992 9.452 16.238 1.00 94.25 89 CYS A O 1
ATOM 727 N N . ARG A 1 90 ? 1.781 11.675 16.027 1.00 92.81 90 ARG A N 1
ATOM 728 C CA . ARG A 1 90 ? 0.730 11.842 17.044 1.00 92.81 90 ARG A CA 1
ATOM 729 C C . ARG A 1 90 ? -0.670 11.526 16.525 1.00 92.81 90 ARG A C 1
ATOM 731 O O . ARG A 1 90 ? -1.551 11.177 17.294 1.00 92.81 90 ARG A O 1
ATOM 738 N N . ARG A 1 91 ? -0.860 11.609 15.203 1.00 90.19 91 ARG A N 1
ATOM 739 C CA . ARG A 1 91 ? -2.164 11.519 14.529 1.00 90.19 91 ARG A CA 1
ATOM 740 C C . ARG A 1 91 ? -2.964 10.266 14.894 1.00 90.19 91 ARG A C 1
ATOM 742 O O . ARG A 1 91 ? -4.181 10.334 14.869 1.00 90.19 91 ARG A O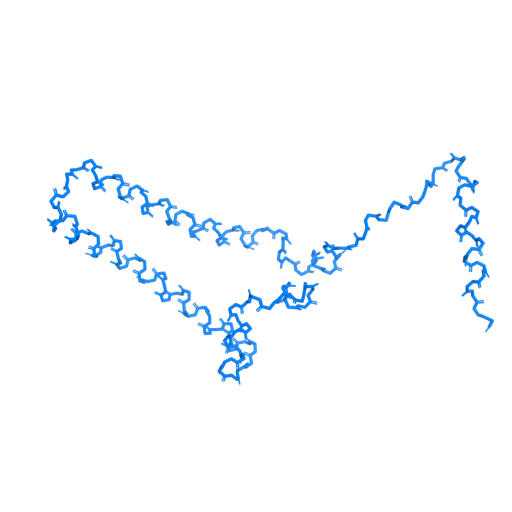 1
ATOM 749 N N . TYR A 1 92 ? -2.306 9.148 15.197 1.00 91.75 92 TYR A N 1
ATOM 750 C CA . TYR A 1 92 ? -2.967 7.866 15.476 1.00 91.75 92 TYR A CA 1
ATOM 751 C C . TYR A 1 92 ? -2.787 7.378 16.918 1.00 91.75 92 TYR A C 1
ATOM 753 O O . TYR A 1 92 ? -3.214 6.271 17.235 1.00 91.75 92 TYR A O 1
ATOM 761 N N . ARG A 1 93 ? -2.148 8.165 17.795 1.00 90.38 93 ARG A N 1
ATOM 762 C CA . ARG A 1 93 ? -1.915 7.758 19.185 1.00 90.38 93 ARG A CA 1
ATOM 763 C C . ARG A 1 93 ? -3.187 7.916 19.994 1.00 90.38 93 ARG A C 1
ATOM 765 O O . ARG A 1 93 ? -3.779 8.990 20.020 1.00 90.38 93 ARG A O 1
ATOM 772 N N . GLU A 1 94 ? -3.559 6.874 20.721 1.00 86.81 94 GLU A N 1
ATOM 773 C CA . GLU A 1 94 ? -4.788 6.863 21.512 1.00 86.81 94 GLU A CA 1
ATOM 774 C C . GLU A 1 94 ? -4.872 8.026 22.519 1.00 86.81 94 GLU A C 1
ATOM 776 O O . GLU A 1 94 ? -5.923 8.648 22.668 1.00 86.81 94 GLU A O 1
ATOM 781 N N . GLU A 1 95 ? -3.755 8.379 23.161 1.00 87.88 95 GLU A N 1
ATOM 782 C CA . GLU A 1 95 ? -3.660 9.514 24.091 1.00 87.88 95 GLU A CA 1
ATOM 783 C C . GLU A 1 95 ? -4.019 10.864 23.453 1.00 87.88 95 GLU A C 1
ATOM 785 O O . GLU A 1 95 ? -4.602 11.726 24.112 1.00 87.88 95 GLU A O 1
ATOM 790 N N . ASP A 1 96 ? -3.697 11.044 22.172 1.00 86.62 96 ASP A N 1
ATOM 791 C CA . ASP A 1 96 ? -3.993 12.253 21.411 1.00 86.62 96 ASP A CA 1
ATOM 792 C C . ASP A 1 96 ? -5.435 12.232 20.871 1.00 86.62 96 ASP A C 1
ATOM 794 O O . ASP A 1 96 ? -6.083 13.278 20.844 1.00 86.62 96 ASP A O 1
ATOM 798 N N . LEU A 1 97 ? -5.975 11.050 20.542 1.00 86.38 97 LEU A N 1
ATOM 799 C CA . LEU A 1 97 ? -7.380 10.873 20.142 1.00 86.38 97 LEU A CA 1
ATOM 800 C C . LEU A 1 97 ? -8.342 11.204 21.292 1.00 86.38 97 LEU A C 1
ATOM 802 O O . LEU A 1 97 ? -9.304 11.950 21.108 1.00 86.38 97 LEU A O 1
ATOM 806 N N . ARG A 1 98 ? -8.047 10.713 22.504 1.00 82.94 98 ARG A N 1
ATOM 807 C CA . ARG A 1 98 ? -8.856 10.956 23.714 1.00 82.94 98 ARG A CA 1
ATOM 808 C C . ARG A 1 98 ? -8.902 12.430 24.124 1.00 82.94 98 ARG A C 1
ATOM 810 O O . ARG A 1 98 ? -9.877 12.862 24.731 1.00 82.94 98 ARG A O 1
ATOM 817 N N . ARG A 1 99 ? -7.863 13.210 23.801 1.00 72.50 99 ARG A N 1
ATOM 818 C CA . ARG A 1 99 ? -7.808 14.664 24.061 1.00 72.50 99 ARG A CA 1
ATOM 819 C C . ARG A 1 99 ? -8.667 15.478 23.080 1.00 72.50 99 ARG A C 1
ATOM 821 O O . ARG A 1 99 ? -8.911 16.658 23.330 1.00 72.50 99 ARG A O 1
ATOM 828 N N . GLY A 1 100 ? -9.168 14.833 22.025 1.00 60.47 100 GLY A N 1
ATOM 829 C CA . GLY A 1 100 ? -10.031 15.407 21.004 1.00 60.47 100 GLY A CA 1
ATOM 830 C C . GLY A 1 100 ? -9.239 16.078 19.881 1.00 60.47 100 GLY A C 1
ATOM 831 O O . GLY A 1 100 ? -8.445 16.984 20.110 1.00 60.47 100 GLY A O 1
ATOM 832 N N . HIS A 1 101 ? -9.516 15.679 18.638 1.00 55.41 101 HIS A N 1
ATOM 833 C CA . HIS A 1 101 ? -9.129 16.416 17.423 1.00 55.41 101 HIS A CA 1
ATOM 834 C C . HIS A 1 101 ? -10.198 17.430 16.978 1.00 55.41 101 HIS A C 1
ATOM 836 O O . HIS A 1 101 ? -10.120 17.985 15.887 1.00 55.41 101 HIS A O 1
ATOM 842 N N . GLY A 1 102 ? -11.184 17.683 17.842 1.00 51.75 102 GLY A N 1
ATOM 843 C CA . GLY A 1 102 ? -12.305 18.586 17.596 1.00 51.75 102 GLY A CA 1
ATOM 844 C C . GLY A 1 102 ? -12.827 19.271 18.856 1.00 51.75 102 GLY A C 1
ATOM 845 O O . GLY A 1 102 ? -13.933 19.803 18.831 1.00 51.75 102 GLY A O 1
ATOM 846 N N . THR A 1 103 ? -12.071 19.273 19.963 1.00 48.62 103 THR A N 1
ATOM 847 C CA . THR A 1 103 ? -12.381 20.196 21.058 1.00 48.62 103 THR A CA 1
ATOM 848 C C . THR A 1 103 ? -12.292 21.604 20.472 1.00 48.62 103 THR A C 1
ATOM 850 O O . THR A 1 103 ? -11.241 21.959 19.927 1.00 48.62 103 THR A O 1
ATOM 853 N N . PRO A 1 104 ? -13.376 22.406 20.509 1.00 49.81 104 PRO A N 1
ATOM 854 C CA . PRO A 1 104 ? -13.283 23.802 20.120 1.00 49.81 104 PRO A CA 1
ATOM 855 C C . PRO A 1 104 ? -12.110 24.393 20.888 1.00 49.81 104 PRO A C 1
ATOM 857 O O . PRO A 1 1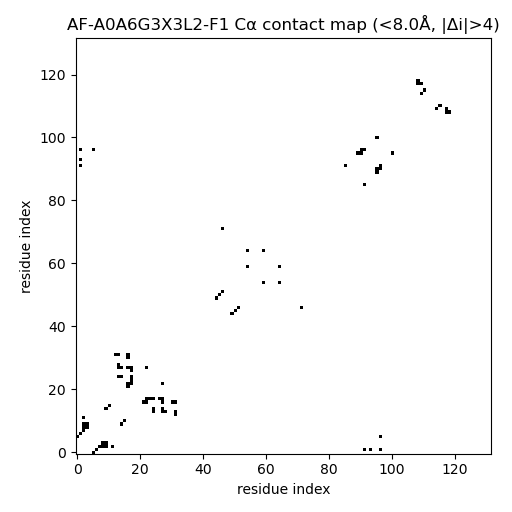04 ? -11.902 24.031 22.051 1.00 49.81 104 PRO A O 1
ATOM 860 N N . TRP A 1 105 ? -11.344 25.290 20.270 1.00 51.47 105 TRP A N 1
ATOM 861 C CA . TRP A 1 105 ? -10.479 26.167 21.043 1.00 51.47 105 TRP A CA 1
ATOM 862 C C . TRP A 1 105 ? -11.361 26.832 22.100 1.00 51.47 105 TRP A C 1
ATOM 864 O O . TRP A 1 105 ? -12.086 27.783 21.815 1.00 51.47 105 TRP A O 1
ATOM 874 N N . HIS A 1 106 ? -11.350 26.295 23.318 1.00 56.47 106 HIS A N 1
ATOM 875 C CA . HIS A 1 106 ? -11.964 26.936 24.455 1.00 56.47 106 HIS A CA 1
ATOM 876 C C . HIS A 1 106 ? -11.036 28.095 24.766 1.00 56.47 106 HIS A C 1
ATOM 878 O O . HIS A 1 106 ? -10.099 27.969 25.557 1.00 56.47 106 HIS A O 1
ATOM 884 N N . ILE A 1 107 ? -11.288 29.229 24.109 1.00 62.47 107 ILE A N 1
ATOM 885 C CA . ILE A 1 107 ? -10.827 30.525 24.581 1.00 62.47 107 ILE A CA 1
ATOM 886 C C . ILE A 1 107 ? -11.555 30.714 25.908 1.00 62.47 107 ILE A C 1
ATOM 888 O O . ILE A 1 107 ? -12.648 31.272 25.986 1.00 62.47 107 ILE A O 1
ATOM 892 N N . SER A 1 108 ? -10.992 30.120 26.957 1.00 65.31 108 SER A N 1
ATOM 893 C CA . SER A 1 108 ? -11.407 30.391 28.316 1.00 65.31 108 SER A CA 1
ATOM 894 C C . SER A 1 108 ? -11.221 31.890 28.468 1.00 65.31 108 SER A C 1
ATOM 896 O O . SER A 1 108 ? -10.118 32.393 28.248 1.00 65.31 108 SER A O 1
ATOM 898 N N . GLY A 1 109 ? -12.328 32.603 28.690 1.00 70.81 109 GLY A N 1
ATOM 899 C CA . GLY A 1 109 ? -12.331 34.060 28.763 1.00 70.81 109 GLY A CA 1
ATOM 900 C C . GLY A 1 109 ? -11.235 34.572 29.703 1.00 70.81 109 GLY A C 1
ATOM 901 O O . GLY A 1 109 ? -10.760 33.828 30.561 1.00 70.81 109 GLY A O 1
ATOM 902 N N . PRO A 1 110 ? -10.807 35.829 29.551 1.00 76.25 110 PRO A N 1
ATOM 903 C CA . PRO A 1 110 ? -9.592 36.329 30.181 1.00 76.25 110 PRO A CA 1
ATOM 904 C C . PRO A 1 110 ? -9.596 36.094 31.707 1.00 76.25 110 PRO A C 1
ATOM 906 O O . PRO A 1 110 ? -10.544 36.460 32.408 1.00 76.25 110 PRO A O 1
ATOM 909 N N . THR A 1 111 ? -8.535 35.467 32.229 1.00 78.00 111 THR A N 1
ATOM 910 C CA . THR A 1 111 ? -8.397 35.066 33.649 1.00 78.00 111 THR A CA 1
ATOM 911 C C . THR A 1 111 ? -7.350 35.878 34.423 1.00 78.00 111 THR A C 1
ATOM 913 O O . THR A 1 111 ? -6.953 35.486 35.517 1.00 78.00 111 THR A O 1
ATOM 916 N N . GLY A 1 112 ? -6.857 36.977 33.845 1.00 78.69 112 GLY A N 1
ATOM 917 C CA . GLY A 1 112 ? -5.847 37.844 34.456 1.00 78.69 112 GLY A CA 1
ATOM 918 C C . GLY A 1 112 ? -6.407 38.807 35.511 1.00 78.69 112 GLY A C 1
ATOM 919 O O . GLY A 1 112 ? -7.614 38.981 35.662 1.00 78.69 112 GLY A O 1
ATOM 920 N N . LEU A 1 113 ? -5.517 39.485 36.238 1.00 76.88 113 LEU A N 1
ATOM 921 C CA . LEU A 1 113 ? -5.916 40.552 37.161 1.00 76.88 113 LEU A CA 1
ATOM 922 C C . LEU A 1 113 ? -6.639 41.670 36.387 1.00 76.88 113 LEU A C 1
ATOM 924 O O . LEU A 1 113 ? -6.173 42.104 35.337 1.00 76.88 113 LEU A O 1
ATOM 928 N N . GLY A 1 114 ? -7.787 42.119 36.899 1.00 78.56 114 GLY A N 1
ATOM 929 C CA . GLY A 1 114 ? -8.616 43.151 36.262 1.00 78.56 114 GLY A CA 1
ATOM 930 C C . GLY A 1 114 ? -9.682 42.637 35.284 1.00 78.56 114 GLY A C 1
ATOM 931 O O . GLY A 1 114 ? -10.417 43.445 34.724 1.00 78.56 114 GLY A O 1
ATOM 932 N N . THR A 1 115 ? -9.833 41.321 35.092 1.00 80.75 115 THR A N 1
ATOM 933 C CA . THR A 1 115 ? -10.793 40.755 34.120 1.00 80.75 115 THR A CA 1
ATOM 934 C C . THR A 1 115 ? -12.121 40.307 34.743 1.00 80.75 115 THR A C 1
ATOM 936 O O . THR A 1 115 ? -12.950 39.695 34.068 1.00 80.75 115 THR A O 1
ATOM 939 N N . SER A 1 116 ? -12.372 40.649 36.013 1.00 77.12 116 SER A N 1
ATOM 940 C CA . SER A 1 116 ? -13.539 40.200 36.788 1.00 77.12 116 SER A CA 1
ATOM 941 C C . SER A 1 116 ? -14.884 40.511 36.120 1.00 77.12 116 SER A C 1
ATOM 943 O O . SER A 1 116 ? -15.803 39.699 36.186 1.00 77.12 116 SER A O 1
ATOM 945 N N . ALA A 1 117 ? -14.998 41.645 35.416 1.00 76.00 117 ALA A N 1
ATOM 946 C CA . ALA A 1 117 ? -16.224 42.024 34.708 1.00 76.00 117 ALA A CA 1
ATOM 947 C C . ALA A 1 117 ? -16.564 41.073 33.543 1.00 76.00 117 ALA A C 1
ATOM 949 O O . ALA A 1 117 ? -17.733 40.785 33.300 1.00 76.00 117 ALA A O 1
ATOM 950 N N . ALA A 1 118 ? -15.551 40.515 32.869 1.00 74.25 118 ALA A N 1
ATOM 951 C CA . ALA A 1 118 ? -15.736 39.565 31.770 1.00 74.25 118 ALA A CA 1
ATOM 952 C C . ALA A 1 118 ? -16.199 38.172 32.248 1.00 74.25 118 ALA A C 1
ATOM 954 O O . ALA A 1 118 ? -16.591 37.338 31.433 1.00 74.25 118 ALA A O 1
ATOM 955 N N . GLN A 1 119 ? -16.172 37.912 33.561 1.00 69.94 119 GLN A N 1
ATOM 956 C CA . GLN A 1 119 ? -16.566 36.634 34.162 1.00 69.94 119 GLN A CA 1
ATOM 957 C C . GLN A 1 119 ? -17.979 36.649 34.765 1.00 69.94 119 GLN A C 1
ATOM 959 O O . GLN A 1 119 ? -18.496 35.587 35.114 1.00 69.94 119 GLN A O 1
ATOM 964 N N . ILE A 1 120 ? -18.631 37.816 34.850 1.00 73.44 120 ILE A N 1
ATOM 965 C CA . ILE A 1 120 ? -19.959 37.970 35.470 1.00 73.44 120 ILE A CA 1
ATOM 966 C C . ILE A 1 120 ? -20.997 37.089 34.769 1.00 73.44 120 ILE A C 1
ATOM 968 O O . ILE A 1 120 ? -21.728 36.353 35.426 1.00 73.44 120 ILE A O 1
ATOM 972 N N . THR A 1 121 ? -21.013 37.080 33.435 1.00 69.75 121 THR A N 1
ATOM 973 C CA . THR A 1 121 ? -21.941 36.249 32.656 1.00 69.75 121 THR A CA 1
ATOM 974 C C . THR A 1 121 ? -21.739 34.758 32.935 1.00 69.75 121 THR A C 1
ATOM 976 O O . THR A 1 121 ? -22.708 34.023 33.100 1.00 69.75 121 THR A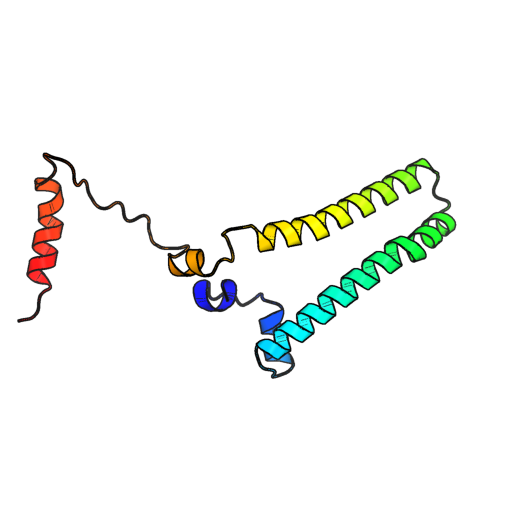 O 1
ATOM 979 N N . ARG A 1 122 ? -20.487 34.299 33.079 1.00 68.88 122 ARG A N 1
ATOM 980 C CA . ARG A 1 122 ? -20.175 32.902 33.429 1.00 68.88 122 ARG A CA 1
ATOM 981 C C . ARG A 1 122 ? -20.670 32.544 34.835 1.00 68.88 122 ARG A C 1
ATOM 983 O O . ARG A 1 122 ? -21.283 31.493 35.001 1.00 68.88 122 ARG A O 1
ATOM 990 N N . LEU A 1 123 ? -20.430 33.413 35.819 1.00 66.25 123 LEU A N 1
ATOM 991 C CA . LEU A 1 123 ? -20.875 33.228 37.207 1.00 66.25 123 LEU A CA 1
ATOM 992 C C . LEU A 1 123 ? -22.403 33.167 37.314 1.00 66.25 123 LEU A C 1
ATOM 994 O O . LEU A 1 123 ? -22.938 32.277 37.969 1.00 66.25 123 LEU A O 1
ATOM 998 N N . LEU A 1 124 ? -23.109 34.058 36.617 1.00 69.31 124 LEU A N 1
ATOM 999 C CA . LEU A 1 124 ? -24.574 34.075 36.594 1.00 69.31 124 LEU A CA 1
ATOM 1000 C C . LEU A 1 124 ? -25.157 32.807 35.958 1.00 69.31 124 LEU A C 1
ATOM 1002 O O . LEU A 1 124 ? -26.142 32.267 36.453 1.00 69.31 124 LEU A O 1
ATOM 1006 N N . THR A 1 125 ? -24.519 32.291 34.906 1.00 67.25 125 THR A N 1
ATOM 1007 C CA . THR A 1 125 ? -24.972 31.061 34.238 1.00 67.25 125 THR A CA 1
ATOM 1008 C C . THR A 1 125 ? -24.733 29.816 35.107 1.00 67.25 125 THR A C 1
ATOM 1010 O O . THR A 1 125 ? -25.563 28.913 35.117 1.00 67.25 125 THR A O 1
ATOM 1013 N N . GLN A 1 126 ? -23.640 29.771 35.883 1.00 65.81 126 GLN A N 1
ATOM 1014 C CA . GLN A 1 126 ? -23.394 28.699 36.861 1.00 65.81 126 GLN A CA 1
ATOM 1015 C C . GLN A 1 126 ? -24.387 28.731 38.030 1.00 65.81 126 GLN A C 1
ATOM 1017 O O . GLN A 1 126 ? -24.839 27.679 38.469 1.00 65.81 126 GLN A O 1
ATOM 1022 N N . LEU A 1 127 ? -24.756 29.922 38.510 1.00 61.91 127 LEU A N 1
ATOM 1023 C CA . LEU A 1 127 ? -25.733 30.082 39.593 1.00 61.91 127 LEU A CA 1
ATOM 1024 C C . LEU A 1 127 ? -27.157 29.695 39.169 1.00 61.91 127 LEU A C 1
ATOM 1026 O O . LEU A 1 127 ? -27.910 29.174 39.983 1.00 61.91 127 LEU A O 1
ATOM 1030 N N . ALA A 1 128 ? -27.515 29.911 37.903 1.00 63.97 128 ALA A N 1
ATOM 1031 C CA . ALA A 1 128 ? -28.823 29.540 37.362 1.00 63.97 128 ALA A CA 1
ATOM 1032 C C . ALA A 1 128 ? -28.963 28.039 37.023 1.00 63.97 128 ALA A C 1
ATOM 1034 O O . ALA A 1 128 ? -30.073 27.580 36.767 1.00 63.97 128 ALA A O 1
ATOM 1035 N N . GLY A 1 129 ? -27.857 27.283 36.988 1.00 54.72 129 GLY A N 1
ATOM 1036 C CA . GLY A 1 129 ? -27.814 25.887 36.530 1.00 54.72 129 GLY A CA 1
ATOM 1037 C C . GLY A 1 129 ? -27.717 24.811 37.620 1.00 54.72 129 GLY A C 1
ATOM 1038 O O . GLY A 1 129 ? -27.665 23.634 37.274 1.00 54.72 129 GLY A O 1
ATOM 1039 N N . SER A 1 130 ? -27.676 25.166 38.908 1.00 43.34 130 SER A N 1
ATOM 1040 C CA . SER A 1 130 ? -27.635 24.181 40.003 1.00 43.34 130 SER A CA 1
ATOM 1041 C C . SER A 1 130 ? -29.055 23.798 40.446 1.00 43.34 130 SER A C 1
ATOM 1043 O O . SER A 1 130 ? -29.761 24.673 40.950 1.00 43.34 130 SER A O 1
ATOM 1045 N N . PRO A 1 131 ? -29.502 22.533 40.301 1.00 46.06 131 PRO A N 1
ATOM 1046 C CA . PRO A 1 131 ? -30.727 22.088 40.954 1.00 46.06 131 PRO A CA 1
ATOM 1047 C C . PRO A 1 131 ? -30.479 21.933 42.465 1.00 46.06 131 PRO A C 1
ATOM 1049 O O . PRO A 1 131 ? -29.364 21.605 42.879 1.00 46.06 131 PRO A O 1
ATOM 1052 N N . ALA A 1 132 ? -31.513 22.222 43.259 1.00 41.66 132 ALA A N 1
ATOM 1053 C CA . ALA A 1 132 ? -31.538 22.047 44.713 1.00 41.66 132 ALA A CA 1
ATOM 1054 C C . ALA A 1 132 ? -31.529 20.568 45.127 1.00 41.66 132 ALA A C 1
ATOM 1056 O O . ALA A 1 132 ? -32.092 19.744 44.368 1.00 41.66 132 ALA A O 1
#

Foldseek 3Di:
DCQVPQVVHQPDQLNVQCVVVVDDNVVSVVVVVVVVVVVVVVLCCCLPPVVVVVCVVVVPDPVRVVVVNVVSVVVVVVVVVVVVCVVPDPSPDPVSSVVPPDDPPCPVD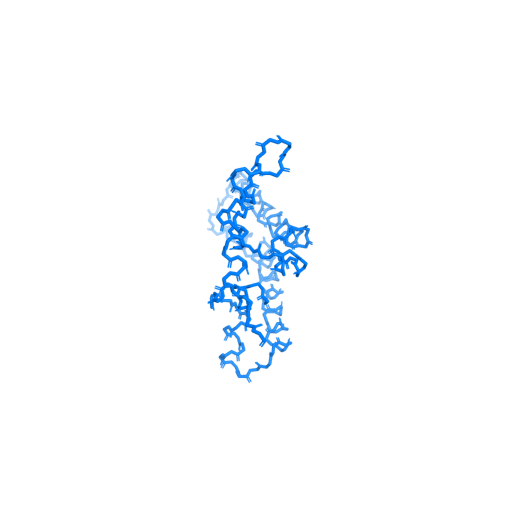DPDPPCVVVCPVVVVVVVVPDDD

Radius of gyration: 26.84 Å; Cα contacts (8 Å, |Δi|>4): 50; chains: 1; bounding box: 52×55×71 Å

InterPro domains:
  IPR008949 Isoprenoid synthase domain superfamily [G3DSA:1.10.600.10] (1-99)
  IPR008949 Isoprenoid synthase domain superfamily [SSF48576] (1-100)

Sequence (132 aa):
QKEIEYEGEVHNGVLVVQNFFGVDYPTGVAIVHDLMNARLRQFRHVAEVELPVLYDDFALDAEAREILAGYVRELEHWIAGILIWHRGCRRYREEDLRRGHGTPWHISGPTGLGTSAAQITRLLTQLAGSPA

Solvent-accessible surface area (backbone atoms only — not comparable to full-atom values): 7932 Å² total; per-residue (Å²): 101,66,47,56,78,74,65,70,47,75,96,41,75,42,58,52,43,17,65,75,70,70,45,55,70,72,59,16,47,51,53,50,50,52,49,52,52,49,50,54,52,48,52,50,44,42,63,74,55,50,45,60,53,50,38,59,77,68,64,56,52,72,66,60,52,50,53,52,52,51,51,54,51,51,51,52,50,46,59,52,46,52,53,52,44,66,73,69,46,62,91,77,35,66,76,52,55,76,68,44,94,72,64,71,86,76,76,70,69,73,82,57,94,89,31,67,77,80,43,47,67,60,54,54,54,56,68,73,66,64,82,132

Secondary structure (DSSP, 8-state):
-IIIIII-----HHHHHHHHHT--HHHHHHHHHHHHHHHHHHHHHIIIIIHHHHHHHTT--HHHHHHHHHHHHHHHHHHHHHHHHHHH-STT-HHHHHT-SS-----PPP-STT-GGGGHHHHHHHHHT---